Protein AF-A0A523RJD6-F1 (afdb_monomer)

Sequence (161 aa):
MEKIFQKGGYLCSNCHRVIHKDMSIIDKIYDEPDMLKKILEDNEKTIRKHKANLVYYRKSIKNPLKPQRDRHVTFMEYLIALYEISRSKKKQDGVTRKEIKNYLGLGTISRGIYVFENREVSRRYLKIVGGSPIKYYITVEGKRIVGLMYYFRDYYKNLFP

Mean predicted aligned error: 17.3 Å

Structure (mmCIF, N/CA/C/O backbone):
data_AF-A0A523RJD6-F1
#
_entry.id   AF-A0A523RJD6-F1
#
loop_
_atom_site.group_PDB
_atom_site.id
_atom_site.type_symbol
_atom_site.label_atom_id
_atom_site.label_alt_id
_atom_site.label_comp_id
_atom_site.label_asym_id
_atom_site.label_entity_id
_atom_site.label_seq_id
_atom_site.pdbx_PDB_ins_code
_atom_site.Cartn_x
_atom_site.Cartn_y
_atom_site.Cartn_z
_atom_site.occupancy
_atom_site.B_iso_or_equiv
_atom_site.auth_seq_id
_atom_site.auth_comp_id
_atom_site.auth_asym_id
_atom_site.auth_atom_id
_atom_site.pdbx_PDB_model_num
ATOM 1 N N . MET A 1 1 ? 22.225 -17.781 -19.180 1.00 37.88 1 MET A N 1
ATOM 2 C CA . MET A 1 1 ? 22.274 -17.503 -20.631 1.00 37.88 1 MET A CA 1
ATOM 3 C C . MET A 1 1 ? 21.909 -16.049 -20.860 1.00 37.88 1 MET A C 1
ATOM 5 O O . MET A 1 1 ? 20.753 -15.683 -20.675 1.00 37.88 1 MET A O 1
ATOM 9 N N . GLU A 1 2 ? 22.890 -15.212 -21.191 1.00 33.09 2 GLU A N 1
ATOM 10 C CA . GLU A 1 2 ? 22.625 -13.837 -21.618 1.00 33.09 2 GLU A CA 1
ATOM 11 C C . GLU A 1 2 ? 21.859 -13.863 -22.945 1.00 33.09 2 GLU A C 1
ATOM 13 O O . GLU A 1 2 ? 22.263 -14.529 -23.897 1.00 33.09 2 GLU A O 1
ATOM 18 N N . LYS A 1 3 ? 20.719 -13.168 -23.012 1.00 33.91 3 LYS A N 1
ATOM 19 C CA . LYS A 1 3 ? 19.997 -12.984 -24.273 1.00 33.91 3 LYS A CA 1
ATOM 20 C C . LYS A 1 3 ? 20.819 -12.045 -25.156 1.00 33.91 3 LYS A C 1
ATOM 22 O O . LYS A 1 3 ? 20.830 -10.836 -24.934 1.00 33.91 3 LYS A O 1
ATOM 27 N N . ILE A 1 4 ? 21.494 -12.602 -26.158 1.00 37.25 4 ILE A N 1
ATOM 28 C CA . ILE A 1 4 ? 22.155 -11.830 -27.211 1.00 37.25 4 ILE A CA 1
ATOM 29 C C . ILE A 1 4 ? 21.053 -11.286 -28.122 1.00 37.25 4 ILE A C 1
ATOM 31 O O . ILE A 1 4 ? 20.541 -11.982 -28.996 1.00 37.25 4 ILE A O 1
ATOM 35 N N . PHE A 1 5 ?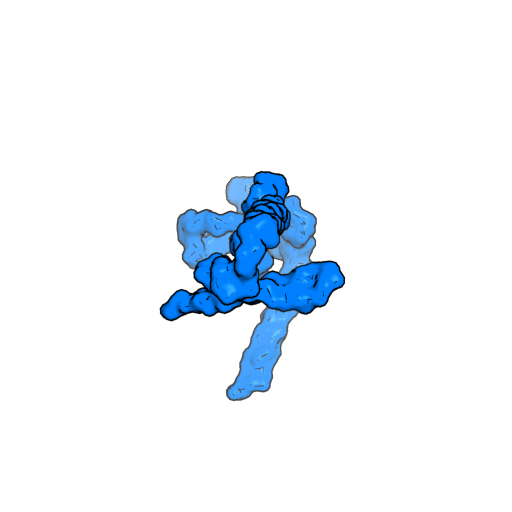 20.637 -10.043 -27.894 1.00 38.84 5 PHE A N 1
ATOM 36 C CA . PHE A 1 5 ? 19.741 -9.359 -28.819 1.00 38.84 5 PHE A CA 1
ATOM 37 C C . PHE A 1 5 ? 20.484 -9.133 -30.140 1.00 38.84 5 PHE A C 1
ATOM 39 O O . PHE A 1 5 ? 21.483 -8.407 -30.174 1.00 38.84 5 PHE A O 1
ATOM 46 N N . GLN A 1 6 ? 20.005 -9.743 -31.229 1.00 38.81 6 GLN A N 1
ATOM 47 C CA . GLN A 1 6 ? 20.499 -9.424 -32.564 1.00 38.81 6 GLN A CA 1
ATOM 48 C C . GLN A 1 6 ? 20.238 -7.941 -32.831 1.00 38.81 6 GLN A C 1
ATOM 50 O O . GLN A 1 6 ? 19.109 -7.452 -32.819 1.00 38.81 6 GLN A O 1
ATOM 55 N N . LYS A 1 7 ? 21.324 -7.198 -33.012 1.00 45.38 7 LYS A N 1
ATOM 56 C CA . LYS A 1 7 ? 21.297 -5.776 -33.323 1.00 45.38 7 LYS A CA 1
ATOM 57 C C . LYS A 1 7 ? 20.769 -5.609 -34.754 1.00 45.38 7 LYS A C 1
ATOM 59 O O . LYS A 1 7 ? 21.528 -5.835 -35.689 1.00 45.38 7 LYS A O 1
ATOM 64 N N . GLY A 1 8 ? 19.505 -5.212 -34.907 1.00 40.69 8 GLY A N 1
ATOM 65 C CA . GLY A 1 8 ? 18.875 -4.978 -36.213 1.00 40.69 8 GLY A CA 1
ATOM 66 C C . GLY A 1 8 ? 19.685 -4.047 -37.129 1.00 40.69 8 GLY A C 1
ATOM 67 O O . GLY A 1 8 ? 20.391 -3.152 -36.647 1.00 40.69 8 GLY A O 1
ATOM 68 N N . GLY A 1 9 ? 19.607 -4.307 -38.439 1.00 49.28 9 GLY A N 1
ATOM 69 C CA . GLY A 1 9 ? 20.195 -3.480 -39.498 1.00 49.28 9 GLY A CA 1
ATOM 70 C C . GLY A 1 9 ? 19.490 -2.129 -39.635 1.00 49.28 9 GLY A C 1
ATOM 71 O O . GLY A 1 9 ? 18.355 -1.964 -39.186 1.00 49.28 9 GLY A O 1
ATOM 72 N N . TYR A 1 10 ? 20.174 -1.152 -40.230 1.00 53.25 10 TYR A N 1
ATOM 73 C CA . TYR A 1 10 ? 19.617 0.185 -40.442 1.00 53.25 10 TYR A CA 1
ATOM 74 C C . TYR A 1 10 ? 18.942 0.259 -41.811 1.00 53.25 10 TYR A C 1
ATOM 76 O O . TYR A 1 10 ? 19.534 -0.119 -42.818 1.00 53.25 10 TYR A O 1
ATOM 84 N N . LEU A 1 11 ? 17.712 0.766 -41.849 1.00 46.22 11 LEU A N 1
ATOM 85 C CA . LEU A 1 11 ? 17.000 1.071 -43.087 1.00 46.22 11 LEU A CA 1
ATOM 86 C C . LEU A 1 11 ? 17.224 2.552 -43.413 1.00 46.22 11 LEU A C 1
ATOM 88 O O . LEU A 1 11 ? 16.872 3.413 -42.604 1.00 46.22 11 LEU A O 1
ATOM 92 N N . CYS A 1 12 ? 17.815 2.867 -44.566 1.00 47.91 12 CYS A N 1
ATOM 93 C CA . CYS A 1 12 ? 17.904 4.259 -45.008 1.00 47.91 12 CYS A CA 1
ATOM 94 C C . CYS A 1 12 ? 16.491 4.813 -45.239 1.00 47.91 12 CYS A C 1
ATOM 96 O O . CYS A 1 12 ? 15.728 4.238 -46.008 1.00 47.91 12 CYS A O 1
ATOM 98 N N . SER A 1 13 ? 16.138 5.939 -44.619 1.00 40.16 13 SER A N 1
ATOM 99 C CA . SER A 1 13 ? 14.792 6.521 -44.731 1.00 40.16 13 SER A CA 1
ATOM 100 C C . SER A 1 13 ? 14.476 7.119 -46.106 1.00 40.16 13 SER A C 1
ATOM 102 O O . SER A 1 13 ? 13.315 7.382 -46.389 1.00 40.16 13 SER A O 1
ATOM 104 N N . ASN A 1 14 ? 15.488 7.349 -46.950 1.00 42.62 14 ASN A N 1
ATOM 105 C CA . ASN A 1 14 ? 15.296 7.951 -48.272 1.00 42.62 14 ASN A CA 1
ATOM 106 C C . ASN A 1 14 ? 15.171 6.900 -49.381 1.00 42.62 14 ASN A C 1
ATOM 108 O O . ASN A 1 14 ? 14.304 7.017 -50.237 1.00 42.62 14 ASN A O 1
ATOM 112 N N . CYS A 1 15 ? 16.023 5.872 -49.375 1.00 54.47 15 CYS A N 1
ATOM 113 C CA . CYS A 1 15 ? 16.030 4.841 -50.420 1.00 54.47 15 CYS A CA 1
ATOM 114 C C . CYS A 1 15 ? 15.567 3.461 -49.936 1.00 54.47 15 CYS A C 1
ATOM 116 O O . CYS A 1 15 ? 15.561 2.519 -50.720 1.00 54.47 15 CYS A O 1
ATOM 118 N N . HIS A 1 16 ? 15.207 3.321 -48.655 1.00 51.69 16 HIS A N 1
ATOM 119 C CA . HIS A 1 16 ? 14.757 2.070 -48.030 1.00 51.69 16 HIS A CA 1
ATOM 120 C C . HIS A 1 16 ? 15.739 0.895 -48.176 1.00 51.69 16 HIS A C 1
ATOM 122 O O . HIS A 1 16 ? 15.373 -0.264 -47.994 1.00 51.69 16 HIS A O 1
ATOM 128 N N . ARG A 1 17 ? 17.013 1.177 -48.473 1.00 44.91 17 ARG A N 1
ATOM 129 C CA . ARG A 1 17 ? 18.059 0.158 -48.572 1.00 44.91 17 ARG A CA 1
ATOM 130 C C . ARG A 1 17 ? 18.497 -0.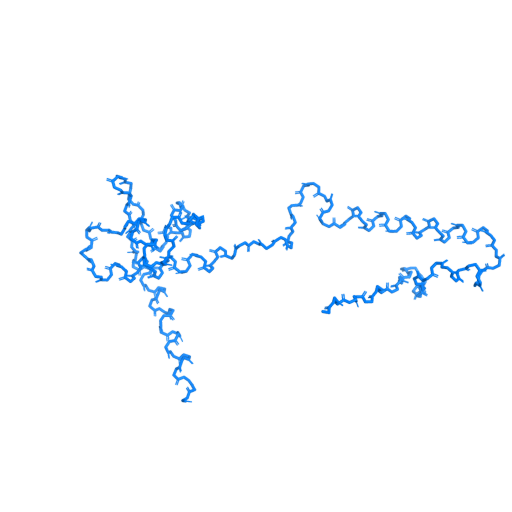265 -47.171 1.00 44.91 17 ARG A C 1
ATOM 132 O O . ARG A 1 17 ? 18.746 0.585 -46.312 1.00 44.91 17 ARG A O 1
ATOM 139 N N . VAL A 1 18 ? 18.581 -1.576 -46.948 1.00 48.28 18 VAL A N 1
ATOM 140 C CA . VAL A 1 18 ? 19.085 -2.160 -45.699 1.00 48.28 18 VAL A CA 1
ATOM 141 C C . VAL A 1 18 ? 20.609 -2.078 -45.712 1.00 48.28 18 VAL A C 1
ATOM 143 O O . VAL A 1 18 ? 21.266 -2.697 -46.544 1.00 48.28 18 VAL A O 1
ATOM 146 N N . ILE A 1 19 ? 21.172 -1.300 -44.794 1.00 54.91 19 ILE A N 1
ATOM 147 C CA . ILE A 1 19 ? 22.613 -1.208 -44.576 1.00 54.91 19 ILE A CA 1
ATOM 148 C C . ILE A 1 19 ? 22.972 -2.247 -43.510 1.00 54.91 19 ILE A C 1
ATOM 150 O O . ILE A 1 19 ? 22.515 -2.175 -42.360 1.00 54.91 19 ILE A O 1
ATOM 154 N N . HIS A 1 20 ? 23.757 -3.248 -43.911 1.00 52.03 20 HIS A N 1
ATOM 155 C CA . HIS A 1 20 ? 24.267 -4.278 -43.009 1.00 52.03 20 HIS A CA 1
ATOM 156 C C . HIS A 1 20 ? 25.177 -3.658 -41.942 1.00 52.03 20 HIS A C 1
ATOM 158 O O . HIS A 1 20 ? 25.935 -2.730 -42.205 1.00 52.03 20 HIS A O 1
ATOM 164 N N . LYS A 1 21 ? 25.078 -4.167 -40.708 1.00 54.62 21 LYS A N 1
ATOM 165 C CA . LYS A 1 21 ? 25.729 -3.576 -39.530 1.00 54.62 21 LYS A CA 1
ATOM 166 C C . LYS A 1 21 ? 27.236 -3.836 -39.447 1.00 54.62 21 LYS A C 1
ATOM 168 O O . LYS A 1 21 ? 27.909 -3.213 -38.626 1.00 54.62 21 LYS A O 1
ATOM 173 N N . ASP A 1 22 ? 27.756 -4.770 -40.232 1.00 61.19 22 ASP A N 1
ATOM 174 C CA . ASP A 1 22 ? 29.171 -5.088 -40.169 1.00 61.19 22 ASP A CA 1
ATOM 175 C C . ASP A 1 22 ? 29.980 -4.064 -40.972 1.00 61.19 22 ASP A C 1
ATOM 177 O O . ASP A 1 22 ? 30.133 -4.157 -42.185 1.00 61.19 22 ASP A O 1
ATOM 181 N N . MET A 1 23 ? 30.483 -3.046 -40.275 1.00 62.59 23 MET A N 1
ATOM 182 C CA . MET A 1 23 ? 31.357 -2.041 -40.878 1.00 62.59 23 MET A CA 1
ATOM 183 C C . MET A 1 23 ? 32.710 -2.636 -41.295 1.00 62.59 23 MET A C 1
ATOM 185 O O . MET A 1 23 ? 33.451 -1.962 -41.989 1.00 62.59 23 MET A O 1
ATOM 189 N N . SER A 1 24 ? 33.048 -3.875 -40.911 1.00 65.31 24 SER A N 1
ATOM 190 C CA . SER A 1 24 ? 34.300 -4.523 -41.328 1.00 65.31 24 SER A CA 1
ATOM 191 C C . SER A 1 24 ? 34.268 -5.072 -42.759 1.00 65.31 24 SER A C 1
ATOM 193 O O . SER A 1 24 ? 35.315 -5.398 -43.316 1.00 65.31 24 SER A O 1
ATOM 195 N N . ILE A 1 25 ? 33.083 -5.173 -43.373 1.00 63.69 25 ILE A N 1
ATOM 196 C CA . ILE A 1 25 ? 32.927 -5.641 -44.760 1.00 63.69 25 ILE A CA 1
ATOM 197 C C . ILE A 1 25 ? 32.677 -4.500 -45.748 1.00 63.69 25 ILE A C 1
ATOM 199 O O . ILE A 1 25 ? 32.566 -4.754 -46.941 1.00 63.69 25 ILE A O 1
ATOM 203 N N . ILE A 1 26 ? 32.576 -3.255 -45.280 1.00 63.78 26 ILE A N 1
ATOM 204 C CA . ILE A 1 26 ? 32.193 -2.123 -46.129 1.00 63.78 26 ILE A CA 1
ATOM 205 C C . ILE A 1 26 ? 33.265 -1.794 -47.182 1.00 63.78 26 ILE A C 1
ATOM 207 O O . ILE A 1 26 ? 32.920 -1.540 -48.334 1.00 63.78 26 ILE A O 1
ATOM 211 N N . ASP A 1 27 ? 34.540 -1.953 -46.816 1.00 62.91 27 ASP A N 1
ATOM 212 C CA . ASP A 1 27 ? 35.711 -1.804 -47.694 1.00 62.91 27 ASP A CA 1
ATOM 213 C C . ASP A 1 27 ? 35.788 -2.908 -48.763 1.00 62.91 27 ASP A C 1
ATOM 215 O O . ASP A 1 27 ? 36.590 -2.832 -49.685 1.00 62.91 27 ASP A O 1
ATOM 219 N N . LYS A 1 28 ? 34.966 -3.961 -48.636 1.00 65.06 28 LYS A N 1
ATOM 220 C CA . LYS A 1 28 ? 34.832 -5.046 -49.623 1.00 65.06 28 LYS A CA 1
ATOM 221 C C . LYS A 1 28 ? 33.639 -4.853 -50.563 1.00 65.06 28 LYS A C 1
ATOM 223 O O . LYS A 1 28 ? 33.433 -5.677 -51.447 1.00 65.06 28 LYS A O 1
ATOM 228 N N . ILE A 1 29 ? 32.800 -3.844 -50.312 1.00 59.47 29 ILE A N 1
ATOM 229 C CA . ILE A 1 29 ? 31.546 -3.594 -51.043 1.00 59.47 29 ILE A CA 1
ATOM 230 C C . ILE A 1 29 ? 31.654 -2.331 -51.903 1.00 59.47 29 ILE A C 1
ATOM 232 O O . ILE A 1 29 ? 31.003 -2.253 -52.943 1.00 59.47 29 ILE A O 1
ATOM 236 N N . TYR A 1 30 ? 32.441 -1.344 -51.472 1.00 60.78 30 TYR A N 1
ATOM 237 C CA . TYR A 1 30 ? 32.598 -0.073 -52.169 1.00 60.78 30 TYR A CA 1
ATOM 238 C C . TYR A 1 30 ? 34.075 0.202 -52.447 1.00 60.78 30 TYR A C 1
ATOM 240 O O . TYR A 1 30 ? 34.862 0.323 -51.513 1.00 60.78 30 TYR A O 1
ATOM 248 N N . ASP A 1 31 ? 34.414 0.357 -53.726 1.00 64.31 31 ASP A N 1
ATOM 249 C CA . ASP A 1 31 ? 35.792 0.599 -54.176 1.00 64.31 31 ASP A CA 1
ATOM 250 C C . ASP A 1 31 ? 36.195 2.085 -54.103 1.00 64.31 31 ASP A C 1
ATOM 252 O O . ASP A 1 31 ? 37.370 2.426 -54.211 1.00 64.31 31 ASP A O 1
ATOM 256 N N . GLU A 1 32 ? 35.225 2.987 -53.911 1.00 74.12 32 GLU A N 1
ATOM 257 C CA . GLU A 1 32 ? 35.441 4.436 -53.875 1.00 74.12 32 GLU A CA 1
ATOM 258 C C . GLU A 1 32 ? 35.697 4.953 -52.439 1.00 74.12 32 GLU A C 1
ATOM 260 O O . GLU A 1 32 ? 34.776 4.958 -51.609 1.00 74.12 32 GLU A O 1
ATOM 265 N N . PRO A 1 33 ? 36.902 5.480 -52.132 1.00 69.62 33 PRO A N 1
ATOM 266 C CA . PRO A 1 33 ? 37.265 5.927 -50.781 1.00 69.62 33 PRO A CA 1
ATOM 267 C C . PRO A 1 33 ? 36.391 7.069 -50.238 1.00 69.62 33 PRO A C 1
ATOM 269 O O . PRO A 1 33 ? 36.098 7.132 -49.041 1.00 69.62 33 PRO A O 1
ATOM 272 N N . ASP A 1 34 ? 35.931 7.965 -51.113 1.00 74.56 34 ASP A N 1
ATOM 273 C CA . ASP A 1 34 ? 35.086 9.101 -50.727 1.00 74.56 34 ASP A CA 1
ATOM 274 C C . ASP A 1 34 ? 33.669 8.667 -50.333 1.00 74.56 34 ASP A C 1
ATOM 276 O O . ASP A 1 34 ? 33.056 9.248 -49.431 1.00 74.56 34 ASP A O 1
ATOM 280 N N . MET A 1 35 ? 33.146 7.623 -50.980 1.00 66.56 35 MET A N 1
ATOM 281 C CA . MET A 1 35 ? 31.862 7.016 -50.626 1.00 66.56 35 MET A CA 1
ATOM 282 C C . MET A 1 35 ? 31.949 6.308 -49.279 1.00 66.56 35 MET A C 1
ATOM 284 O O . MET A 1 35 ? 31.088 6.511 -48.422 1.00 66.56 35 MET A O 1
ATOM 288 N N . LEU A 1 36 ? 33.022 5.549 -49.055 1.00 68.44 36 LEU A N 1
ATOM 289 C CA . LEU A 1 36 ? 33.294 4.897 -47.780 1.00 68.44 36 LEU A CA 1
ATOM 290 C C . LEU A 1 36 ? 33.309 5.901 -46.619 1.00 68.44 36 LEU A C 1
ATOM 292 O O . LEU A 1 36 ? 32.614 5.719 -45.615 1.00 68.44 36 LEU A O 1
ATOM 296 N N . LYS A 1 37 ? 34.058 6.997 -46.781 1.00 74.44 37 LYS A N 1
ATOM 297 C CA . LYS A 1 37 ? 34.164 8.058 -45.776 1.00 74.44 37 LYS A CA 1
ATOM 298 C C . LYS A 1 37 ? 32.802 8.669 -45.445 1.00 74.44 37 LYS A C 1
ATOM 300 O O . LYS A 1 37 ? 32.460 8.788 -44.270 1.00 74.44 37 LYS A O 1
ATOM 305 N N . LYS A 1 38 ? 31.991 8.985 -46.460 1.00 74.06 38 LYS A N 1
ATOM 306 C CA . LYS A 1 38 ? 30.629 9.513 -4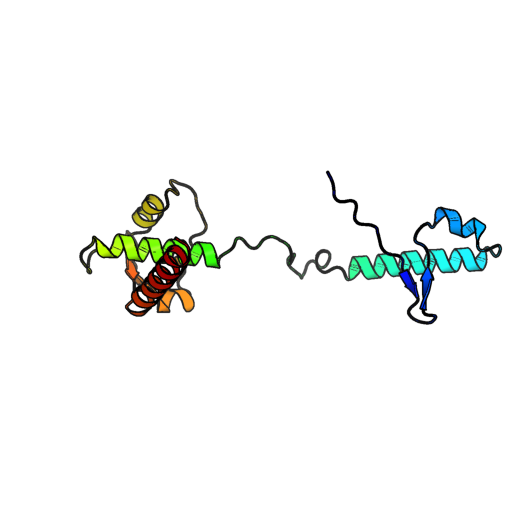6.264 1.00 74.06 38 LYS A CA 1
ATOM 307 C C . LYS A 1 38 ? 29.740 8.543 -45.490 1.00 74.06 38 LYS A C 1
ATOM 309 O O . LYS A 1 38 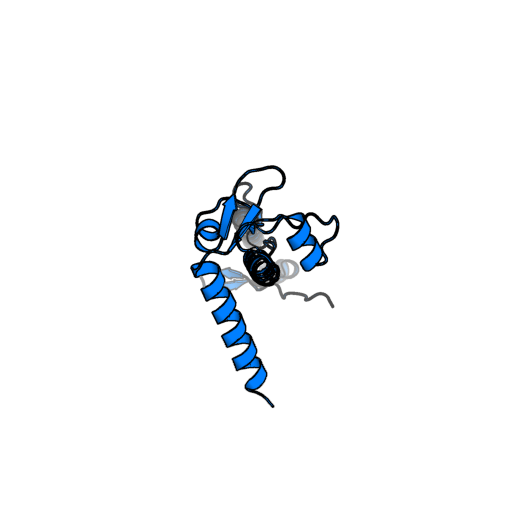? 29.012 8.967 -44.596 1.00 74.06 38 LYS A O 1
ATOM 314 N N . ILE A 1 39 ? 29.812 7.246 -45.792 1.00 67.38 39 ILE A N 1
ATOM 315 C CA . ILE A 1 39 ? 28.997 6.237 -45.101 1.00 67.38 39 ILE A CA 1
ATOM 316 C C . ILE A 1 39 ? 29.423 6.094 -43.632 1.00 67.38 39 ILE A C 1
ATOM 318 O O . ILE A 1 39 ? 28.566 5.981 -42.751 1.00 67.38 39 ILE A O 1
ATOM 322 N N . LEU A 1 40 ? 30.727 6.133 -43.347 1.00 74.31 40 LEU A N 1
ATOM 323 C CA . LEU A 1 40 ? 31.251 6.112 -41.978 1.00 74.31 40 LEU A CA 1
ATOM 324 C C . LEU A 1 40 ? 30.773 7.331 -41.178 1.00 74.31 40 LEU A C 1
ATOM 326 O O . LEU A 1 40 ? 30.236 7.171 -40.079 1.00 74.31 40 LEU A O 1
ATOM 330 N N . GLU A 1 41 ? 30.897 8.530 -41.748 1.00 79.44 41 GLU A N 1
ATOM 331 C CA . GLU A 1 41 ? 30.459 9.782 -41.121 1.00 79.44 41 GLU A CA 1
ATOM 332 C C . GLU A 1 41 ? 28.948 9.789 -40.837 1.00 79.44 41 GLU A C 1
ATOM 334 O O . GLU A 1 41 ? 28.518 10.142 -39.731 1.00 79.44 41 GLU A O 1
ATOM 339 N N . ASP A 1 42 ? 28.127 9.343 -41.790 1.00 69.19 42 ASP A N 1
ATOM 340 C CA . ASP A 1 42 ? 26.674 9.263 -41.617 1.00 69.19 42 ASP A CA 1
ATOM 341 C C . ASP A 1 42 ? 26.270 8.227 -40.563 1.00 69.19 42 ASP A C 1
ATOM 343 O O . ASP A 1 42 ? 25.364 8.477 -39.753 1.00 69.19 42 ASP A O 1
ATOM 347 N N . ASN A 1 43 ? 26.961 7.086 -40.508 1.00 68.94 43 ASN A N 1
ATOM 348 C CA . ASN A 1 43 ? 26.744 6.078 -39.475 1.00 68.94 43 ASN A CA 1
ATOM 349 C C . ASN A 1 43 ? 27.076 6.634 -38.080 1.00 68.94 43 ASN A C 1
ATOM 351 O O . ASN A 1 43 ? 26.258 6.544 -37.158 1.00 68.94 43 ASN A O 1
ATOM 355 N N . GLU A 1 44 ? 28.231 7.282 -37.915 1.00 75.81 44 GLU A N 1
ATOM 356 C CA . GLU A 1 44 ? 28.619 7.900 -36.644 1.00 75.81 44 GLU A CA 1
ATOM 357 C C . GLU A 1 44 ? 27.640 8.989 -36.205 1.00 75.81 44 GLU A C 1
ATOM 359 O O . GLU A 1 44 ? 27.211 9.021 -35.044 1.00 75.81 44 GLU A O 1
ATOM 364 N N . LYS A 1 45 ? 27.238 9.864 -37.132 1.00 75.50 45 LYS A N 1
ATOM 365 C CA . LYS A 1 45 ? 26.272 10.938 -36.883 1.00 75.50 45 LYS A CA 1
ATOM 366 C C . LYS A 1 45 ? 24.919 10.377 -36.460 1.00 75.50 45 LYS A C 1
ATOM 368 O O . LYS A 1 45 ? 24.315 10.879 -35.506 1.00 75.50 45 LYS A O 1
ATOM 373 N N . THR A 1 46 ? 24.470 9.304 -37.105 1.00 63.00 46 THR A N 1
ATOM 374 C CA . THR A 1 46 ? 23.218 8.611 -36.783 1.00 63.00 46 THR A CA 1
ATOM 375 C C . THR A 1 46 ? 23.283 7.957 -35.409 1.00 63.00 46 THR A C 1
ATOM 377 O O . THR A 1 46 ? 22.394 8.179 -34.585 1.00 63.00 46 THR A O 1
ATOM 380 N N . ILE A 1 47 ? 24.362 7.232 -35.096 1.00 67.00 47 ILE A N 1
ATOM 381 C CA . ILE A 1 47 ? 24.575 6.625 -33.774 1.00 67.00 47 ILE A CA 1
ATOM 382 C C . ILE A 1 47 ? 24.623 7.703 -32.688 1.00 67.00 47 ILE A C 1
ATOM 384 O O . ILE A 1 47 ? 23.993 7.545 -31.640 1.00 67.00 47 ILE A O 1
ATOM 388 N N . ARG A 1 48 ? 25.333 8.813 -32.920 1.00 70.06 48 ARG A N 1
ATOM 389 C CA . ARG A 1 48 ? 25.441 9.931 -31.973 1.00 70.06 48 ARG A CA 1
ATOM 390 C C . ARG A 1 48 ? 24.080 10.584 -31.726 1.00 70.06 48 ARG A C 1
ATOM 392 O O . ARG A 1 48 ? 23.699 10.763 -30.570 1.00 70.06 48 ARG A O 1
ATOM 399 N N . LYS A 1 49 ? 23.316 10.873 -32.786 1.00 66.75 49 LYS A N 1
ATOM 400 C CA . LYS A 1 49 ? 21.954 11.428 -32.698 1.00 66.75 49 LYS A CA 1
ATOM 401 C C . LYS A 1 49 ? 21.006 10.466 -31.987 1.00 66.75 49 LYS A C 1
ATOM 403 O O . LYS A 1 49 ? 20.211 10.898 -31.156 1.00 66.75 49 LYS A O 1
ATOM 408 N N . HIS A 1 50 ? 21.103 9.170 -32.273 1.00 60.03 50 HIS A N 1
ATOM 409 C CA . HIS A 1 50 ? 20.288 8.163 -31.610 1.00 60.03 50 HIS A CA 1
ATOM 410 C C . HIS A 1 50 ? 20.618 8.092 -30.116 1.00 60.03 50 HIS A C 1
ATOM 412 O O . HIS A 1 50 ? 19.714 8.262 -29.306 1.00 60.03 50 HIS A O 1
ATOM 418 N N . LYS A 1 51 ? 21.901 7.980 -29.738 1.00 61.47 51 LYS A N 1
ATOM 419 C CA . LYS A 1 51 ? 22.360 7.998 -28.335 1.00 61.47 51 LYS A CA 1
ATOM 420 C C . LYS A 1 51 ? 21.907 9.246 -27.574 1.00 61.47 51 LYS A C 1
ATOM 422 O O . LYS A 1 51 ? 21.422 9.121 -26.456 1.00 61.47 51 LYS A O 1
ATOM 427 N N . ALA A 1 52 ? 22.000 10.429 -28.181 1.00 61.91 52 ALA A N 1
ATOM 428 C CA . ALA A 1 52 ? 21.554 11.684 -27.569 1.00 61.91 52 ALA A CA 1
ATOM 429 C C . ALA A 1 52 ? 20.025 11.770 -27.379 1.00 61.91 52 ALA A C 1
ATOM 431 O O . ALA A 1 52 ? 19.538 12.454 -26.477 1.00 61.91 52 ALA A O 1
ATOM 432 N N . ASN A 1 53 ? 19.257 11.072 -28.219 1.00 56.53 53 ASN A N 1
ATOM 433 C CA . ASN A 1 53 ? 17.797 11.017 -28.141 1.00 56.53 53 ASN A CA 1
ATOM 434 C C . ASN A 1 53 ? 17.269 9.853 -27.300 1.00 56.53 53 ASN A C 1
ATOM 436 O O . ASN A 1 53 ? 16.065 9.782 -27.053 1.00 56.53 53 ASN A O 1
ATOM 440 N N . LEU A 1 54 ? 18.138 8.959 -26.828 1.00 55.97 54 LEU A N 1
ATOM 441 C CA . LEU A 1 54 ? 17.736 7.916 -25.901 1.00 55.97 54 LEU A CA 1
ATOM 442 C C . LEU A 1 54 ? 17.342 8.555 -24.567 1.00 55.97 54 LEU A C 1
ATOM 444 O O . LEU A 1 54 ? 18.097 9.305 -23.949 1.00 55.97 54 LEU A O 1
ATOM 448 N N . VAL A 1 55 ? 16.123 8.239 -24.134 1.00 50.56 55 VAL A N 1
ATOM 449 C CA . VAL A 1 55 ? 15.426 8.870 -23.003 1.00 50.56 55 VAL A CA 1
ATOM 450 C C . VAL A 1 55 ? 16.250 8.849 -21.708 1.00 50.56 55 VAL A C 1
ATOM 452 O O . VAL A 1 55 ? 16.150 9.764 -20.899 1.00 50.56 55 VAL A O 1
ATOM 455 N N . TYR A 1 56 ? 17.119 7.852 -21.531 1.00 50.06 56 TYR A N 1
ATOM 456 C CA . TYR A 1 56 ? 17.968 7.690 -20.349 1.00 50.06 56 TYR A CA 1
ATOM 457 C C . TYR A 1 56 ? 19.242 8.560 -20.325 1.00 50.06 56 TYR A C 1
ATOM 459 O O . TYR A 1 56 ? 19.858 8.664 -19.267 1.00 50.06 56 TYR A O 1
ATOM 467 N N . TYR A 1 57 ? 19.641 9.195 -21.436 1.00 51.38 57 TYR A N 1
ATOM 468 C CA . TYR A 1 57 ? 20.801 10.106 -21.488 1.00 51.38 57 T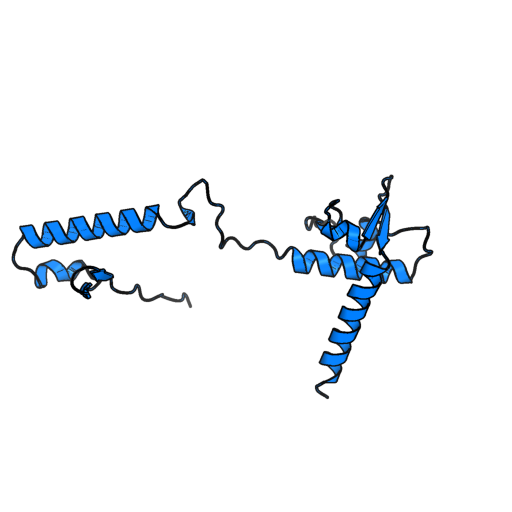YR A CA 1
ATOM 469 C C . TYR A 1 57 ? 20.444 11.578 -21.240 1.00 51.38 57 TYR A C 1
ATOM 471 O O . TYR A 1 57 ? 21.330 12.404 -21.014 1.00 51.38 57 TYR A O 1
ATOM 479 N N . ARG A 1 58 ? 19.156 11.937 -21.242 1.00 57.31 58 ARG A N 1
ATOM 480 C CA . ARG A 1 58 ? 18.720 13.295 -20.901 1.00 57.31 58 ARG A CA 1
ATOM 481 C C . ARG A 1 58 ? 18.665 13.441 -19.381 1.00 57.31 58 ARG A C 1
ATOM 483 O O . ARG A 1 58 ? 17.801 12.847 -18.747 1.00 57.31 58 ARG A O 1
ATOM 490 N N . LYS A 1 59 ? 19.534 14.281 -18.793 1.00 57.78 59 LYS A N 1
ATOM 491 C CA . LYS A 1 59 ? 19.547 14.580 -17.337 1.00 57.78 59 LYS A CA 1
ATOM 492 C C . LYS A 1 59 ? 18.166 14.979 -16.786 1.00 57.78 59 LYS A C 1
ATOM 494 O O . LYS A 1 59 ? 17.888 14.742 -15.615 1.00 57.78 59 LYS A O 1
ATOM 499 N N . SER A 1 60 ? 17.315 15.576 -17.621 1.00 58.09 60 SER A N 1
ATOM 500 C CA . SER A 1 60 ? 15.963 16.018 -17.269 1.00 58.09 60 SER A CA 1
ATOM 501 C C . SER A 1 60 ? 14.912 14.903 -17.230 1.00 58.09 60 SER A C 1
ATOM 503 O O . SER A 1 60 ? 13.847 15.114 -16.653 1.00 58.09 60 SER A O 1
ATOM 505 N N . ILE A 1 61 ? 15.176 13.722 -17.799 1.00 53.19 61 ILE A N 1
ATOM 506 C CA . ILE A 1 61 ? 14.207 12.623 -17.841 1.00 53.19 61 ILE A CA 1
ATOM 507 C C . ILE A 1 61 ? 14.682 11.497 -16.922 1.00 53.19 61 ILE A C 1
ATOM 509 O O . ILE A 1 61 ? 15.663 10.805 -17.187 1.00 53.19 61 ILE A O 1
ATOM 513 N N . LYS A 1 62 ? 13.965 11.298 -15.808 1.00 51.66 62 LYS A N 1
ATOM 514 C CA . LYS A 1 62 ? 14.179 10.138 -14.929 1.00 51.66 62 LYS A CA 1
ATOM 515 C C . LYS A 1 62 ? 13.989 8.856 -15.742 1.00 51.66 62 LYS A C 1
ATOM 517 O O . LYS A 1 62 ? 12.985 8.737 -16.434 1.00 51.66 62 LYS A O 1
ATOM 522 N N . ASN A 1 63 ? 14.925 7.906 -15.617 1.00 53.22 63 ASN A N 1
ATOM 523 C CA . ASN A 1 63 ? 14.884 6.617 -16.315 1.00 53.22 63 ASN A CA 1
ATOM 524 C C . ASN A 1 63 ? 13.484 5.969 -16.182 1.00 53.22 63 ASN A C 1
ATOM 526 O O . ASN A 1 63 ? 13.144 5.520 -15.082 1.00 53.22 63 ASN A O 1
ATOM 530 N N . PRO A 1 64 ? 12.688 5.910 -17.266 1.00 49.16 64 PRO A N 1
ATOM 531 C CA . PRO A 1 64 ? 11.316 5.406 -17.221 1.00 49.16 64 PRO A CA 1
ATOM 532 C C . PRO A 1 64 ? 11.260 3.884 -17.041 1.00 49.16 64 PRO A C 1
ATOM 534 O O . PRO A 1 64 ? 10.238 3.357 -16.620 1.00 49.16 64 PRO A O 1
ATOM 537 N N . LEU A 1 65 ? 12.369 3.190 -17.319 1.00 46.53 65 LEU A N 1
ATOM 538 C CA . LEU A 1 65 ? 12.544 1.749 -17.133 1.00 46.53 65 LEU A CA 1
ATOM 539 C C . LEU A 1 65 ? 13.163 1.407 -15.775 1.00 46.53 65 LEU A C 1
ATOM 541 O O . LEU A 1 65 ? 13.344 0.232 -15.459 1.00 46.53 65 LEU A O 1
ATOM 545 N N . LYS A 1 66 ? 13.520 2.409 -14.957 1.00 49.94 66 LYS A N 1
ATOM 546 C CA . LYS A 1 66 ? 13.911 2.143 -13.574 1.00 49.94 66 LYS A CA 1
ATOM 547 C C . LYS A 1 66 ? 12.681 1.541 -12.899 1.00 49.94 66 LYS A C 1
ATOM 549 O O . LYS A 1 66 ? 11.648 2.209 -12.924 1.00 49.94 66 LYS A O 1
ATOM 554 N N . PRO A 1 67 ? 12.768 0.341 -12.297 1.00 44.84 67 PRO A N 1
ATOM 555 C CA . PRO A 1 67 ? 11.631 -0.260 -11.624 1.00 44.84 67 PRO A CA 1
ATOM 556 C C . PRO A 1 67 ? 11.112 0.738 -10.593 1.00 44.84 67 PRO A C 1
ATOM 558 O O . PRO A 1 67 ? 11.745 1.001 -9.564 1.00 44.84 67 PRO A O 1
ATOM 561 N N . GLN A 1 68 ? 9.976 1.363 -10.899 1.00 49.66 68 GLN A N 1
ATOM 562 C CA . GLN A 1 68 ? 9.200 2.027 -9.878 1.00 49.66 68 GLN A CA 1
ATOM 563 C C . GLN A 1 68 ? 8.758 0.883 -8.980 1.00 49.66 68 GLN A C 1
ATOM 565 O O . GLN A 1 68 ? 8.018 0.015 -9.429 1.00 49.66 68 GLN A O 1
ATOM 570 N N . ARG A 1 69 ? 9.281 0.824 -7.745 1.00 52.31 69 ARG A N 1
ATOM 571 C CA . ARG A 1 69 ? 8.741 -0.089 -6.728 1.00 52.31 69 ARG A CA 1
ATOM 572 C C . ARG A 1 69 ? 7.228 0.016 -6.810 1.00 52.31 69 ARG A C 1
ATOM 574 O O . ARG A 1 69 ? 6.740 1.142 -6.732 1.00 52.31 69 ARG A O 1
ATOM 581 N N . ASP A 1 70 ? 6.549 -1.105 -7.020 1.00 54.41 70 ASP A N 1
ATOM 582 C CA . ASP A 1 70 ? 5.121 -1.122 -7.297 1.00 54.41 70 ASP A CA 1
ATOM 583 C C . ASP A 1 70 ? 4.357 -0.524 -6.106 1.00 54.41 70 ASP A C 1
ATOM 585 O O . ASP A 1 70 ? 4.125 -1.149 -5.062 1.00 54.41 70 ASP A O 1
ATOM 589 N N . ARG A 1 71 ? 4.073 0.776 -6.224 1.00 58.91 71 ARG A N 1
ATOM 590 C CA . ARG A 1 71 ? 3.471 1.578 -5.157 1.00 58.91 71 ARG A CA 1
ATOM 591 C C . ARG A 1 71 ? 2.022 1.162 -4.943 1.00 58.91 71 ARG A C 1
ATOM 593 O O . ARG A 1 71 ? 1.510 1.352 -3.845 1.00 58.91 71 ARG A O 1
ATOM 600 N N . HIS A 1 72 ? 1.395 0.582 -5.967 1.00 61.38 72 HIS A N 1
ATOM 601 C CA . HIS A 1 72 ? 0.023 0.105 -5.923 1.00 61.38 72 HIS A CA 1
ATOM 602 C C . HIS A 1 72 ? -0.076 -1.173 -5.100 1.00 61.38 72 HIS A C 1
ATOM 604 O O . HIS A 1 72 ? -0.866 -1.208 -4.161 1.00 61.38 72 HIS A O 1
ATOM 610 N N . VAL A 1 73 ? 0.788 -2.163 -5.353 1.00 61.84 73 VAL A N 1
ATOM 611 C CA . VAL A 1 73 ? 0.835 -3.402 -4.550 1.00 61.84 73 VAL A CA 1
ATOM 612 C C . VAL A 1 73 ? 1.066 -3.075 -3.076 1.00 61.84 73 VAL A C 1
ATOM 614 O O . VAL A 1 73 ? 0.311 -3.513 -2.211 1.00 61.84 73 VAL A O 1
ATOM 617 N N . THR 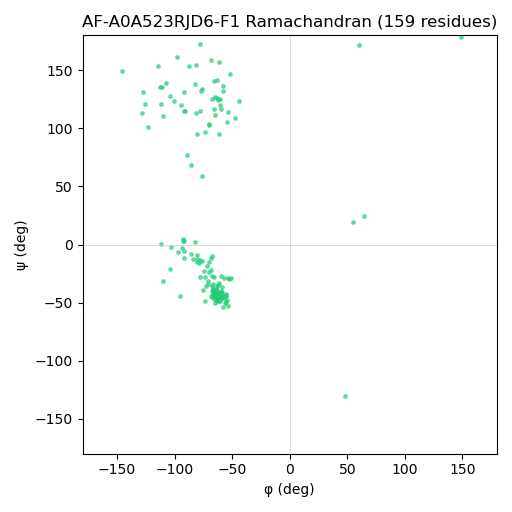A 1 74 ? 2.025 -2.185 -2.798 1.00 74.88 74 THR A N 1
ATOM 618 C CA . THR A 1 74 ? 2.305 -1.737 -1.426 1.00 74.88 74 THR A CA 1
ATOM 619 C C . THR A 1 74 ? 1.101 -1.015 -0.805 1.00 74.88 74 THR A C 1
ATOM 621 O O . THR A 1 74 ? 0.861 -1.138 0.389 1.00 74.88 74 THR A O 1
ATOM 624 N N . PHE A 1 75 ? 0.320 -0.254 -1.576 1.00 80.44 75 PHE A N 1
ATOM 625 C CA . PHE A 1 75 ? -0.865 0.415 -1.038 1.00 80.44 75 PHE A CA 1
ATOM 626 C C . PHE A 1 75 ? -1.958 -0.581 -0.637 1.00 80.44 75 PHE A C 1
ATOM 628 O O . PHE A 1 75 ? -2.508 -0.489 0.463 1.00 80.44 75 PHE A O 1
ATOM 635 N N . MET A 1 76 ? -2.229 -1.559 -1.501 1.00 81.56 76 MET A N 1
ATOM 636 C CA . MET A 1 76 ? -3.269 -2.560 -1.277 1.00 81.56 76 MET A CA 1
ATOM 637 C C . MET A 1 76 ? -2.957 -3.454 -0.073 1.00 81.56 76 MET A C 1
ATOM 639 O O . MET A 1 76 ? -3.825 -3.643 0.773 1.00 81.56 76 MET A O 1
ATOM 643 N N . GLU A 1 77 ? -1.718 -3.937 0.062 1.00 86.38 77 GLU A N 1
ATOM 644 C CA . GLU A 1 77 ? -1.288 -4.754 1.211 1.00 86.38 77 GLU A CA 1
ATOM 645 C C . GLU A 1 77 ? -1.548 -4.048 2.547 1.00 86.38 77 GLU A C 1
ATOM 647 O O . GLU A 1 77 ? -2.067 -4.635 3.496 1.00 86.38 77 GLU A O 1
ATOM 652 N N . TYR A 1 78 ? -1.227 -2.758 2.613 1.00 87.62 78 TYR A N 1
ATOM 653 C CA . TYR A 1 78 ? -1.418 -1.956 3.816 1.00 87.62 78 TYR A CA 1
ATOM 654 C C . TYR A 1 78 ? -2.888 -1.646 4.088 1.00 87.62 78 TYR A C 1
ATOM 656 O O . TYR A 1 78 ? -3.286 -1.605 5.252 1.00 87.62 78 TYR A O 1
ATOM 664 N N . LEU A 1 79 ? -3.696 -1.426 3.047 1.00 89.25 79 LEU A N 1
ATOM 665 C CA . LEU A 1 79 ? -5.133 -1.212 3.201 1.00 89.25 79 LEU A CA 1
ATOM 666 C C . LEU A 1 79 ? -5.829 -2.481 3.716 1.00 89.25 79 LEU A C 1
ATOM 668 O O . LEU A 1 79 ? -6.658 -2.391 4.620 1.00 89.25 79 LEU A O 1
ATOM 672 N N . ILE A 1 80 ? -5.442 -3.654 3.204 1.00 91.06 80 ILE A N 1
ATOM 673 C CA . ILE A 1 80 ? -5.918 -4.955 3.692 1.00 91.06 80 ILE A CA 1
ATOM 674 C C . ILE A 1 80 ? -5.485 -5.172 5.144 1.00 91.06 80 ILE A C 1
ATOM 676 O O . ILE A 1 80 ? -6.317 -5.501 5.983 1.00 91.06 80 ILE A O 1
ATOM 680 N N . ALA A 1 81 ? -4.214 -4.929 5.475 1.00 91.44 81 ALA A N 1
ATOM 681 C CA . ALA A 1 81 ? -3.731 -5.054 6.850 1.00 91.44 81 ALA A CA 1
ATOM 682 C C . ALA A 1 81 ? -4.495 -4.128 7.809 1.00 91.44 81 ALA A C 1
ATOM 684 O O . ALA A 1 81 ? -4.911 -4.545 8.888 1.00 91.44 81 ALA A O 1
ATOM 685 N N . LEU A 1 82 ? -4.729 -2.875 7.407 1.00 91.81 82 LEU A N 1
ATOM 686 C CA . LEU A 1 82 ? -5.537 -1.933 8.177 1.00 91.81 82 LEU A CA 1
ATOM 687 C C . LEU A 1 82 ? -6.967 -2.454 8.378 1.00 91.81 82 LEU A C 1
ATOM 689 O O . LEU A 1 82 ? -7.478 -2.379 9.495 1.00 91.81 82 LEU A O 1
ATOM 693 N N . TYR A 1 83 ? -7.602 -2.979 7.325 1.00 93.38 83 TYR A N 1
ATOM 694 C CA . TYR A 1 83 ? -8.935 -3.576 7.398 1.00 93.38 83 TYR A CA 1
ATOM 695 C C . TYR A 1 83 ? -8.970 -4.729 8.404 1.00 93.38 83 TYR A C 1
ATOM 697 O O . TYR A 1 83 ? -9.759 -4.679 9.345 1.00 93.38 83 TYR A O 1
ATOM 705 N N . GLU A 1 84 ? -8.076 -5.705 8.269 1.00 93.12 84 GLU A N 1
ATOM 706 C CA . GLU A 1 84 ? -8.050 -6.908 9.103 1.00 93.12 84 GLU A CA 1
ATOM 707 C C . GLU A 1 84 ? -7.790 -6.590 10.579 1.00 93.12 84 GLU A C 1
ATOM 709 O O . GLU A 1 84 ? -8.548 -7.023 11.447 1.00 93.12 84 GLU A O 1
ATOM 714 N N . ILE A 1 85 ? -6.812 -5.731 10.882 1.00 93.12 85 ILE A N 1
ATOM 715 C CA . ILE A 1 85 ? -6.560 -5.292 12.265 1.00 93.12 85 ILE A CA 1
ATOM 716 C C . ILE A 1 85 ? -7.763 -4.512 12.815 1.00 93.12 85 ILE A C 1
ATOM 718 O O . ILE A 1 85 ? -8.093 -4.614 13.994 1.00 93.12 85 ILE A O 1
ATOM 722 N N . SER A 1 86 ? -8.444 -3.720 11.981 1.00 91.94 86 SER A N 1
ATOM 723 C CA . SER A 1 86 ? -9.597 -2.934 12.435 1.00 91.94 86 SER A CA 1
ATOM 724 C C . SER A 1 86 ? -10.813 -3.786 12.806 1.00 91.94 86 SER A C 1
ATOM 726 O O . SER A 1 86 ? -11.654 -3.319 13.571 1.00 91.94 86 SER A O 1
ATOM 728 N N . ARG A 1 87 ? -10.917 -5.024 12.299 1.00 90.25 87 ARG A N 1
ATOM 729 C CA . ARG A 1 87 ? -12.034 -5.934 12.604 1.00 90.25 87 ARG A CA 1
ATOM 730 C C . ARG A 1 87 ? -11.992 -6.461 14.032 1.00 90.25 87 ARG A C 1
ATOM 732 O O . ARG A 1 87 ? -13.047 -6.698 14.607 1.00 90.25 87 ARG A O 1
ATOM 739 N N . SER A 1 88 ? -10.800 -6.627 14.599 1.00 86.56 88 SER A N 1
ATOM 740 C CA . SER A 1 88 ? -10.604 -7.131 15.963 1.00 86.56 88 SER A CA 1
ATOM 741 C C . SER A 1 88 ? -10.539 -6.023 17.020 1.00 86.56 88 SER A C 1
ATOM 743 O O . SER A 1 88 ? -10.344 -6.306 18.200 1.00 86.56 88 SER A O 1
ATOM 745 N N . LYS A 1 89 ? -10.717 -4.756 16.622 1.00 83.94 89 LYS A N 1
ATOM 746 C CA . LYS A 1 89 ? -10.594 -3.589 17.502 1.00 83.94 89 LYS A CA 1
ATOM 747 C C . LYS A 1 89 ? -11.906 -2.849 17.705 1.00 83.94 89 LYS A C 1
ATOM 749 O O . LYS A 1 89 ? -12.764 -2.788 16.824 1.00 83.94 89 LYS A O 1
ATOM 754 N N . LYS A 1 90 ? -12.021 -2.168 18.849 1.00 80.31 90 LYS A N 1
ATOM 755 C CA . LYS A 1 90 ? -13.071 -1.163 19.044 1.00 80.31 90 LYS A CA 1
ATOM 756 C C . LYS A 1 90 ? -12.824 0.002 18.084 1.00 80.31 90 LYS A C 1
ATOM 758 O O . LYS A 1 90 ? -11.688 0.433 17.889 1.00 80.31 90 LYS A O 1
ATOM 763 N N . LYS A 1 91 ? -13.902 0.548 17.506 1.00 72.81 91 LYS A N 1
ATOM 764 C CA . LYS A 1 91 ? -13.840 1.623 16.491 1.00 72.81 91 LYS A CA 1
ATOM 765 C C . LYS A 1 91 ? -13.017 2.842 16.928 1.00 72.81 91 LYS A C 1
ATOM 767 O O . LYS A 1 91 ? -12.446 3.506 16.073 1.00 72.81 91 LYS A O 1
ATOM 772 N N . GLN A 1 92 ? -12.968 3.129 18.226 1.00 75.25 92 GLN A N 1
ATOM 773 C CA . GLN A 1 92 ? -12.290 4.293 18.803 1.00 75.25 92 GLN A CA 1
ATOM 774 C C . GLN A 1 92 ? -10.762 4.148 18.905 1.00 75.25 92 GLN A C 1
ATOM 776 O O . GLN A 1 92 ? -10.047 5.142 18.778 1.00 75.25 92 GLN A O 1
ATOM 781 N N . ASP A 1 93 ? -10.242 2.925 19.037 1.00 83.25 93 ASP A N 1
ATOM 782 C CA . ASP A 1 93 ? -8.834 2.699 19.398 1.00 83.25 93 ASP A CA 1
ATOM 783 C C . ASP A 1 93 ? -7.865 2.986 18.242 1.00 83.25 93 ASP A C 1
ATOM 785 O O . ASP A 1 93 ? -6.677 3.265 18.465 1.00 83.25 93 ASP A O 1
ATOM 789 N N . GLY A 1 94 ? -8.376 2.922 17.007 1.00 88.56 94 GLY A N 1
ATOM 790 C CA . GLY A 1 94 ? -7.611 3.086 15.777 1.00 88.56 94 GLY A CA 1
ATOM 791 C C . GLY A 1 94 ? -6.498 2.047 15.617 1.00 88.56 94 GLY A C 1
ATOM 792 O O . GLY A 1 94 ? -6.172 1.261 16.513 1.00 88.56 94 GLY A O 1
ATOM 793 N N . VAL A 1 95 ? -5.877 2.039 14.445 1.00 91.44 95 VAL A N 1
ATOM 794 C CA . VAL A 1 95 ? -4.726 1.180 14.155 1.00 91.44 95 VAL A CA 1
ATOM 795 C C . VAL A 1 95 ? -3.470 2.035 14.095 1.00 91.44 95 VAL A C 1
ATOM 797 O O . VAL A 1 95 ? -3.491 3.141 13.565 1.00 91.44 95 VAL A O 1
ATOM 800 N N . THR A 1 96 ? -2.367 1.554 14.656 1.00 90.06 96 THR A N 1
ATOM 801 C CA . THR A 1 96 ? -1.075 2.244 14.633 1.00 90.06 96 THR A CA 1
ATOM 802 C C . THR A 1 96 ? -0.170 1.703 13.529 1.00 90.06 96 THR A C 1
ATOM 804 O O . THR A 1 96 ? -0.305 0.576 13.051 1.00 90.06 96 THR A O 1
ATOM 807 N N . ARG A 1 97 ? 0.841 2.496 13.164 1.00 85.62 97 ARG A N 1
ATOM 808 C CA . ARG A 1 97 ? 1.876 2.091 12.198 1.00 85.62 97 ARG A CA 1
ATOM 809 C C . ARG A 1 97 ? 2.642 0.841 12.643 1.00 85.62 97 ARG A C 1
ATOM 811 O O . ARG A 1 97 ? 3.013 0.030 11.798 1.00 85.62 97 ARG A O 1
ATOM 818 N N . LYS A 1 98 ? 2.888 0.700 13.950 1.00 86.31 98 LYS A N 1
ATOM 819 C CA . LYS A 1 98 ? 3.589 -0.455 14.530 1.00 86.31 98 LYS A CA 1
ATOM 820 C C . LYS A 1 98 ? 2.790 -1.738 14.310 1.00 86.31 98 LYS A C 1
ATOM 822 O O . LYS A 1 98 ? 3.346 -2.731 13.865 1.00 86.31 98 LYS A O 1
ATOM 827 N N . GLU A 1 99 ? 1.485 -1.688 14.548 1.00 89.56 99 GLU A N 1
ATOM 828 C CA . GLU A 1 99 ? 0.599 -2.844 14.384 1.00 89.56 99 GLU A CA 1
ATOM 829 C C . GLU A 1 99 ? 0.523 -3.307 12.930 1.0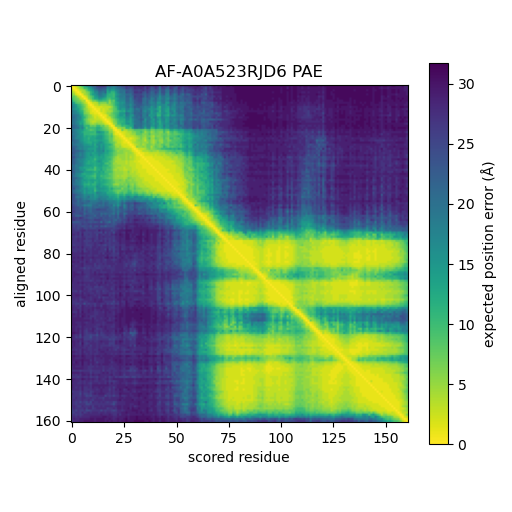0 89.56 99 GLU A C 1
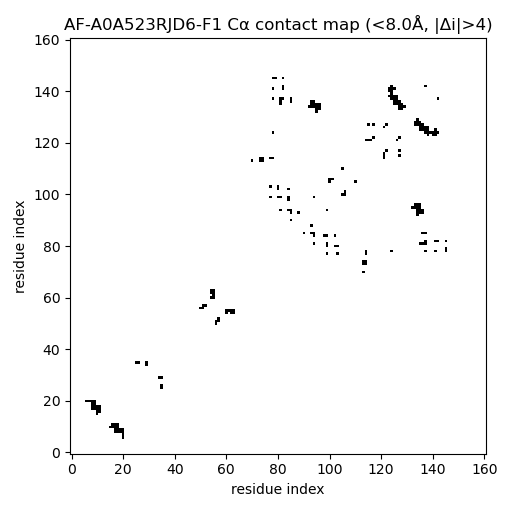ATOM 831 O O . GLU A 1 99 ? 0.659 -4.496 12.665 1.00 89.56 99 GLU A O 1
ATOM 836 N N . ILE A 1 100 ? 0.410 -2.375 11.979 1.00 88.56 100 ILE A N 1
ATOM 837 C CA . ILE A 1 100 ? 0.391 -2.714 10.546 1.00 88.56 100 ILE A CA 1
ATOM 838 C C . ILE A 1 100 ? 1.717 -3.345 10.109 1.00 88.56 100 ILE A C 1
ATOM 840 O O . ILE A 1 100 ? 1.721 -4.344 9.395 1.00 88.56 100 ILE A O 1
ATOM 844 N N . LYS A 1 101 ? 2.855 -2.806 10.566 1.00 85.12 101 LYS A N 1
ATOM 845 C CA . LYS A 1 101 ? 4.169 -3.400 10.279 1.00 85.12 101 LYS A CA 1
ATOM 846 C C . LYS A 1 101 ? 4.308 -4.812 10.839 1.00 85.12 101 LYS A C 1
ATOM 848 O O . LYS A 1 101 ? 4.858 -5.669 10.152 1.00 85.12 101 LYS A O 1
ATOM 853 N N . ASN A 1 102 ? 3.828 -5.031 12.062 1.00 88.00 102 ASN A N 1
ATOM 854 C CA . ASN A 1 102 ? 3.858 -6.340 12.704 1.00 88.00 102 ASN A CA 1
ATOM 855 C C . ASN A 1 102 ? 2.992 -7.343 11.935 1.00 88.00 102 ASN A C 1
ATOM 857 O O . ASN A 1 102 ? 3.459 -8.438 11.650 1.00 88.00 102 ASN A O 1
ATOM 861 N N . TYR A 1 103 ? 1.782 -6.941 11.534 1.00 88.56 103 TYR A N 1
ATOM 862 C CA . TYR A 1 103 ? 0.881 -7.777 10.739 1.00 88.56 103 TYR A CA 1
ATOM 863 C C . TYR A 1 103 ? 1.500 -8.196 9.398 1.00 88.56 103 TYR A C 1
ATOM 865 O O . TYR A 1 103 ? 1.376 -9.342 8.985 1.00 88.56 103 TYR A O 1
ATOM 873 N N . LEU A 1 104 ? 2.217 -7.285 8.738 1.00 86.44 104 LEU A N 1
ATOM 874 C CA . LEU A 1 104 ? 2.883 -7.549 7.459 1.00 86.44 104 LEU A CA 1
ATOM 875 C C . LEU A 1 104 ? 4.252 -8.249 7.596 1.00 86.44 104 LEU A C 1
ATOM 877 O O . LEU A 1 104 ? 4.944 -8.418 6.593 1.00 86.44 104 LEU A O 1
ATOM 881 N N . GLY A 1 105 ? 4.695 -8.600 8.810 1.00 85.81 105 GLY A N 1
ATOM 882 C CA . GLY A 1 105 ? 5.996 -9.245 9.034 1.00 85.81 105 GLY A CA 1
ATOM 883 C C . GLY A 1 105 ? 7.202 -8.373 8.659 1.00 85.81 105 GLY A C 1
ATOM 884 O O . GLY A 1 105 ? 8.274 -8.884 8.348 1.00 85.81 105 GLY A O 1
ATOM 885 N N . LEU A 1 106 ? 7.049 -7.043 8.657 1.00 77.75 106 LEU A N 1
ATOM 886 C CA . LEU A 1 106 ? 8.071 -6.124 8.139 1.00 77.75 106 LEU A CA 1
ATOM 887 C C . LEU A 1 106 ? 9.152 -5.750 9.162 1.00 77.75 106 LEU A C 1
ATOM 889 O O . LEU A 1 106 ? 10.122 -5.092 8.792 1.00 77.75 106 LEU A O 1
ATOM 893 N N . GLY A 1 107 ? 9.008 -6.127 10.435 1.00 68.75 107 GLY A N 1
ATOM 894 C CA . GLY A 1 107 ? 9.984 -5.817 11.486 1.00 68.75 107 GLY A CA 1
ATOM 895 C C . GLY A 1 107 ? 10.412 -4.339 11.497 1.00 68.75 107 GLY A C 1
ATOM 896 O O . GLY A 1 107 ? 9.585 -3.421 11.438 1.00 68.75 107 GLY A O 1
ATOM 897 N N . THR A 1 108 ? 11.725 -4.091 11.533 1.00 62.03 108 THR A N 1
ATOM 898 C CA . THR A 1 108 ? 12.323 -2.744 11.445 1.00 62.03 108 THR A CA 1
ATOM 899 C C . THR A 1 108 ? 12.415 -2.207 10.014 1.00 62.03 108 THR A C 1
ATOM 901 O O . THR A 1 108 ? 12.677 -1.016 9.829 1.00 62.03 108 THR A O 1
ATOM 904 N N . ILE A 1 109 ? 12.134 -3.026 8.993 1.00 60.38 109 ILE A N 1
ATOM 905 C CA . ILE A 1 109 ? 12.309 -2.667 7.584 1.00 60.38 109 ILE A CA 1
ATOM 906 C C . ILE A 1 109 ? 11.424 -1.460 7.249 1.00 60.38 109 ILE A C 1
ATOM 908 O O . ILE A 1 109 ? 10.205 -1.427 7.463 1.00 60.38 109 ILE A O 1
ATOM 912 N N . SER A 1 110 ? 12.056 -0.414 6.724 1.00 54.59 110 SER A N 1
ATOM 913 C CA . SER A 1 110 ? 11.402 0.796 6.239 1.00 54.59 110 SER A CA 1
ATOM 914 C C . SER A 1 110 ? 10.954 0.603 4.788 1.00 54.59 110 SER A C 1
ATOM 916 O O . SER A 1 110 ? 11.446 1.249 3.864 1.00 54.59 110 SER A O 1
ATOM 918 N N . ARG A 1 111 ? 9.965 -0.272 4.544 1.00 57.50 111 ARG A N 1
ATOM 919 C CA . ARG A 1 111 ? 9.189 -0.128 3.301 1.00 57.50 111 ARG A CA 1
ATOM 920 C C . ARG A 1 111 ? 8.532 1.249 3.371 1.00 57.50 111 ARG A C 1
ATOM 922 O O . ARG A 1 111 ? 7.865 1.551 4.358 1.00 57.50 111 ARG A O 1
ATOM 929 N N . GLY A 1 112 ? 8.837 2.124 2.411 1.00 54.25 112 GLY A N 1
ATOM 930 C CA . GLY A 1 112 ? 8.324 3.493 2.380 1.00 54.25 112 GLY A CA 1
ATOM 931 C C . GLY A 1 112 ? 6.807 3.445 2.474 1.00 54.25 112 GLY A C 1
ATOM 932 O O . GLY A 1 112 ? 6.164 2.865 1.602 1.00 54.25 112 GLY A O 1
ATOM 933 N N . ILE A 1 113 ? 6.246 3.961 3.569 1.00 59.28 113 ILE A N 1
ATOM 934 C CA . ILE A 1 113 ? 4.832 3.731 3.851 1.00 59.28 113 ILE A CA 1
ATOM 935 C C . ILE A 1 113 ? 3.998 4.814 3.203 1.00 59.28 113 ILE A C 1
ATOM 937 O O . ILE A 1 113 ? 3.526 5.749 3.840 1.00 59.28 113 ILE A O 1
ATOM 941 N N . TYR A 1 114 ? 3.843 4.642 1.902 1.00 57.78 114 TYR A N 1
ATOM 942 C CA . TYR A 1 114 ? 3.102 5.530 1.028 1.00 57.78 114 TYR A CA 1
ATOM 943 C C . TYR A 1 114 ? 1.625 5.667 1.440 1.00 57.78 114 TYR A C 1
ATOM 945 O O . TYR A 1 114 ? 1.013 6.709 1.228 1.00 57.78 114 TYR A O 1
ATOM 953 N N . VAL A 1 115 ? 1.063 4.641 2.093 1.00 63.09 115 VAL A N 1
ATOM 954 C CA . VAL A 1 115 ?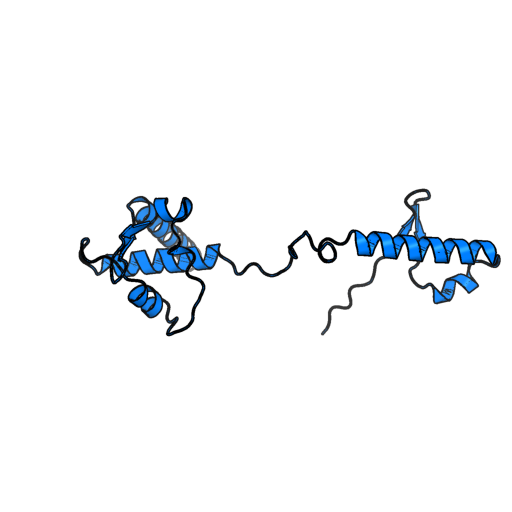 -0.328 4.619 2.592 1.00 63.09 115 VAL A CA 1
ATOM 955 C C . VAL A 1 115 ? -0.574 5.646 3.695 1.00 63.09 115 VAL A C 1
ATOM 957 O O . VAL A 1 115 ? -1.687 6.143 3.834 1.00 63.09 115 VAL A O 1
ATOM 960 N N . PHE A 1 116 ? 0.460 5.999 4.462 1.00 64.81 116 PHE A N 1
ATOM 961 C CA . PHE A 1 116 ? 0.349 6.951 5.571 1.00 64.81 116 PHE A CA 1
ATOM 962 C C . PHE A 1 116 ? 0.653 8.391 5.161 1.00 64.81 116 PHE A C 1
ATOM 964 O O . PHE A 1 116 ? 0.671 9.286 6.003 1.00 64.81 116 PHE A O 1
ATOM 971 N N . GLU A 1 117 ? 0.881 8.629 3.873 1.00 66.81 117 GLU A N 1
ATOM 972 C CA . GLU A 1 117 ? 0.974 9.975 3.337 1.00 66.81 117 GLU A CA 1
ATOM 973 C C . GLU A 1 117 ? -0.435 10.514 3.088 1.00 66.81 117 GLU A C 1
ATOM 975 O O . GLU A 1 117 ? -1.319 9.807 2.596 1.00 66.81 117 GLU A O 1
ATOM 980 N N . ASN A 1 118 ? -0.648 11.782 3.435 1.00 61.41 118 ASN A N 1
ATOM 981 C CA . ASN A 1 118 ? -1.944 12.452 3.373 1.00 61.41 118 ASN A CA 1
ATOM 982 C C . ASN A 1 118 ? -2.321 12.828 1.924 1.00 61.41 118 ASN A C 1
ATOM 984 O O . ASN A 1 118 ? -2.470 14.000 1.584 1.00 61.41 118 ASN A O 1
ATOM 988 N N . ARG A 1 119 ? -2.404 11.819 1.056 1.00 70.19 119 ARG A N 1
ATOM 989 C CA . ARG A 1 119 ? -2.742 11.920 -0.366 1.00 70.19 119 ARG A CA 1
ATOM 990 C C . ARG A 1 119 ? -4.250 11.848 -0.554 1.00 70.19 119 ARG A C 1
ATOM 992 O O . ARG A 1 119 ? -4.947 11.198 0.223 1.00 70.19 119 ARG A O 1
ATOM 999 N N . GLU A 1 120 ? -4.737 12.447 -1.634 1.00 75.25 120 GLU A N 1
ATOM 1000 C CA . GLU A 1 120 ? -6.160 12.419 -1.984 1.00 75.25 120 GLU A CA 1
ATOM 1001 C C . GLU A 1 120 ? -6.702 10.984 -2.086 1.00 75.25 120 GLU A C 1
ATOM 1003 O O . GLU A 1 120 ? -7.749 10.677 -1.523 1.00 75.25 120 GLU A O 1
ATOM 1008 N N . VAL A 1 121 ? -5.937 10.078 -2.709 1.00 77.94 121 VAL A N 1
ATOM 1009 C CA . VAL A 1 121 ? -6.302 8.657 -2.814 1.00 77.94 121 VAL A CA 1
ATOM 1010 C C . VAL A 1 121 ? -6.422 7.986 -1.443 1.00 77.94 121 VAL A C 1
ATOM 1012 O O . VAL A 1 121 ? -7.404 7.299 -1.188 1.00 77.94 121 VAL A O 1
ATOM 1015 N N . SER A 1 122 ? -5.478 8.231 -0.528 1.00 81.81 122 SER A N 1
ATOM 1016 C CA . SER A 1 122 ? -5.504 7.651 0.817 1.00 81.81 122 SER A CA 1
ATOM 1017 C C . SER A 1 122 ? -6.723 8.141 1.594 1.00 81.81 122 SER A C 1
ATOM 1019 O O . SER A 1 122 ? -7.426 7.327 2.181 1.00 81.81 122 SER A O 1
ATOM 1021 N N . ARG A 1 123 ? -7.040 9.444 1.533 1.00 84.12 123 ARG A N 1
ATOM 1022 C CA . ARG A 1 123 ? -8.174 10.050 2.260 1.00 84.12 123 ARG A CA 1
ATOM 1023 C C . ARG A 1 123 ? -9.527 9.418 1.935 1.00 84.12 123 ARG A C 1
ATOM 1025 O O . ARG A 1 123 ? -10.405 9.415 2.794 1.00 84.12 123 ARG A O 1
ATOM 1032 N N . ARG A 1 124 ? -9.701 8.874 0.725 1.00 88.50 124 ARG A N 1
ATOM 1033 C CA . ARG A 1 124 ? -10.933 8.165 0.341 1.00 88.50 124 ARG A CA 1
ATOM 1034 C C . ARG A 1 124 ? -11.107 6.869 1.133 1.00 88.50 124 ARG A C 1
ATOM 1036 O O . ARG A 1 124 ? -12.216 6.555 1.558 1.00 88.50 124 ARG A O 1
ATOM 1043 N N . TYR A 1 125 ? -10.017 6.146 1.385 1.00 90.44 125 TYR A N 1
ATOM 1044 C CA . TYR A 1 125 ? -10.050 4.799 1.966 1.00 90.44 125 TYR A CA 1
ATOM 1045 C C . TYR A 1 125 ? -9.668 4.746 3.450 1.00 90.44 125 TYR A C 1
ATOM 1047 O O . TYR A 1 125 ? -10.029 3.799 4.151 1.00 90.44 125 TYR A O 1
ATOM 1055 N N . LEU A 1 126 ? -8.956 5.752 3.958 1.00 90.06 126 LEU A N 1
ATOM 1056 C CA . LEU A 1 126 ? -8.545 5.827 5.355 1.00 90.06 126 LEU A CA 1
ATOM 1057 C C . LEU A 1 126 ? -8.521 7.265 5.882 1.00 90.06 126 LEU A C 1
ATOM 1059 O O . LEU A 1 126 ? -8.211 8.220 5.173 1.00 90.06 126 LEU A O 1
ATOM 1063 N N . LYS A 1 127 ? -8.797 7.402 7.176 1.00 90.94 127 LYS A N 1
ATOM 1064 C CA . LYS A 1 127 ? -8.671 8.633 7.951 1.00 90.94 127 LYS A CA 1
ATOM 1065 C C . LYS A 1 127 ? -7.419 8.550 8.819 1.00 90.94 127 LYS A C 1
ATOM 1067 O O . LYS A 1 127 ? -7.243 7.590 9.569 1.00 90.94 127 LYS A O 1
ATOM 1072 N N . ILE A 1 128 ? -6.577 9.576 8.729 1.00 89.56 128 ILE A N 1
ATOM 1073 C CA . ILE A 1 128 ? -5.386 9.745 9.567 1.00 89.56 128 ILE A CA 1
ATOM 1074 C C . ILE A 1 128 ? -5.730 10.748 10.662 1.00 89.56 128 ILE A C 1
ATOM 1076 O O . ILE A 1 128 ? -6.147 11.867 10.365 1.00 89.56 128 ILE A O 1
ATOM 1080 N N . VAL A 1 129 ? -5.560 10.352 11.919 1.00 88.62 129 VAL A N 1
ATOM 1081 C CA . VAL A 1 129 ? -5.709 11.233 13.078 1.00 88.62 129 VAL A CA 1
ATOM 1082 C C . VAL A 1 129 ? -4.331 11.414 13.705 1.00 88.62 129 VAL A C 1
ATOM 1084 O O . VAL A 1 129 ? -3.665 10.437 14.062 1.00 88.62 129 VAL A O 1
ATOM 1087 N N . GLY A 1 130 ? -3.889 12.672 13.771 1.00 80.31 130 GLY A N 1
ATOM 1088 C CA . GLY A 1 130 ? -2.627 13.051 14.402 1.00 80.31 130 GLY A CA 1
ATOM 1089 C C . GLY A 1 130 ? -2.605 12.704 15.892 1.00 80.31 130 GLY A C 1
ATOM 1090 O O . GLY A 1 130 ? -3.649 12.550 16.520 1.00 80.31 130 GLY A O 1
ATOM 1091 N N . GLY A 1 131 ? -1.405 12.552 16.446 1.00 80.81 131 GLY A N 1
ATOM 1092 C CA . GLY A 1 131 ? -1.187 12.163 17.838 1.00 80.81 131 GLY A CA 1
ATOM 1093 C C . GLY A 1 131 ? 0.093 11.347 18.001 1.00 80.81 131 GLY A C 1
ATOM 1094 O O . GLY A 1 131 ? 0.784 11.053 17.022 1.00 80.81 131 GLY A O 1
ATOM 1095 N N . SER A 1 132 ? 0.397 10.961 19.240 1.00 83.06 132 SER A N 1
ATOM 1096 C CA . SER A 1 132 ? 1.499 10.052 19.563 1.00 83.06 132 SER A CA 1
ATOM 1097 C C . SER A 1 132 ? 0.952 8.837 20.324 1.00 83.06 132 SER A C 1
ATOM 1099 O O . SER A 1 132 ? 0.652 8.958 21.510 1.00 83.06 132 SER A O 1
ATOM 1101 N N . PRO A 1 133 ? 0.766 7.673 19.670 1.00 86.19 133 PRO A N 1
ATOM 1102 C CA . PRO A 1 133 ? 1.052 7.382 18.262 1.00 86.19 133 PRO A CA 1
ATOM 1103 C C . PRO A 1 133 ? -0.053 7.859 17.300 1.00 86.19 133 PRO A C 1
ATOM 1105 O O . PRO A 1 133 ? -1.228 7.895 17.659 1.00 86.19 133 PRO A O 1
ATOM 1108 N N . ILE A 1 134 ? 0.318 8.123 16.039 1.00 88.38 134 ILE A N 1
ATOM 1109 C CA . ILE A 1 134 ? -0.631 8.396 14.943 1.00 88.38 134 ILE A CA 1
ATOM 1110 C C . ILE A 1 134 ? -1.593 7.213 14.784 1.00 88.38 134 ILE A C 1
ATOM 1112 O O . ILE A 1 134 ? -1.165 6.049 14.773 1.00 88.38 134 ILE A O 1
ATOM 1116 N N . LYS A 1 135 ? -2.881 7.523 14.616 1.00 90.62 135 LYS A N 1
ATOM 1117 C CA . LYS A 1 135 ? -3.959 6.545 14.458 1.00 90.62 135 LYS A CA 1
ATOM 1118 C C . LYS A 1 135 ? -4.534 6.575 13.046 1.00 90.62 135 LYS A C 1
ATOM 1120 O O . LYS A 1 135 ? -4.819 7.636 12.492 1.00 90.62 135 LYS A O 1
ATOM 1125 N N . TYR A 1 136 ? -4.738 5.389 12.490 1.00 90.75 136 TYR A N 1
ATOM 1126 C CA . TYR A 1 136 ? -5.340 5.156 11.184 1.00 90.75 136 TYR A CA 1
ATOM 1127 C C . TYR A 1 136 ? -6.685 4.461 11.362 1.00 90.75 136 TYR A C 1
ATOM 1129 O O . TYR A 1 136 ? -6.806 3.501 12.126 1.00 90.75 136 TYR A O 1
ATOM 1137 N N . TYR A 1 137 ? -7.687 4.933 10.632 1.00 92.44 137 TYR A N 1
ATOM 1138 C CA . TYR A 1 137 ? -9.033 4.374 10.631 1.00 92.44 137 TYR A CA 1
ATOM 1139 C C . TYR A 1 137 ? -9.441 4.085 9.199 1.00 92.44 137 TYR A C 1
ATOM 1141 O O . TYR A 1 137 ? -9.312 4.951 8.338 1.00 92.44 137 TYR A O 1
ATOM 1149 N N . ILE A 1 138 ? -9.955 2.891 8.934 1.00 92.06 138 ILE A N 1
ATOM 1150 C CA . ILE A 1 138 ? -10.498 2.577 7.615 1.00 92.06 138 ILE A CA 1
ATOM 1151 C C . ILE A 1 138 ? -11.875 3.231 7.438 1.00 92.06 138 ILE A C 1
ATOM 1153 O O . ILE A 1 138 ? -12.716 3.186 8.342 1.00 92.06 138 ILE A O 1
ATOM 1157 N N . THR A 1 139 ? -12.103 3.865 6.289 1.00 93.25 139 THR A N 1
ATOM 1158 C CA . THR A 1 139 ? -13.388 4.502 5.963 1.00 93.25 139 THR A CA 1
ATOM 1159 C C . THR A 1 139 ? -14.411 3.450 5.528 1.00 93.25 139 THR A C 1
ATOM 1161 O O . THR A 1 139 ? -14.082 2.278 5.335 1.00 93.25 139 THR A O 1
ATOM 1164 N N . VAL A 1 140 ? -15.672 3.855 5.354 1.00 93.38 140 VAL A N 1
ATOM 1165 C CA . VAL A 1 140 ? -16.705 2.982 4.765 1.00 93.38 140 VAL A CA 1
ATOM 1166 C C . VAL A 1 140 ? -16.287 2.523 3.365 1.00 93.38 140 VAL A C 1
ATOM 1168 O O . VAL A 1 140 ? -16.353 1.333 3.067 1.00 93.38 140 VAL A O 1
ATOM 1171 N N . GLU A 1 141 ? -15.764 3.440 2.552 1.00 93.38 141 GLU A N 1
ATOM 1172 C CA . GLU A 1 141 ? -15.293 3.130 1.201 1.00 93.38 141 GLU A CA 1
ATOM 1173 C C . GLU A 1 141 ? -14.075 2.195 1.216 1.00 93.38 141 GLU A C 1
ATOM 1175 O O . GLU A 1 141 ? -14.013 1.236 0.449 1.00 93.38 141 GLU A O 1
ATOM 1180 N N . GLY A 1 142 ? -13.141 2.398 2.153 1.00 92.19 142 GLY A N 1
ATOM 1181 C CA . GLY A 1 142 ? -12.013 1.488 2.371 1.00 92.19 142 GLY A CA 1
ATOM 1182 C C . GLY A 1 142 ? -12.461 0.065 2.711 1.00 92.19 142 GLY A C 1
ATOM 1183 O O . GLY A 1 142 ? -11.918 -0.903 2.185 1.00 92.19 142 GLY A O 1
ATOM 1184 N N . LYS A 1 143 ? -13.496 -0.084 3.544 1.00 93.56 143 LYS A N 1
ATOM 1185 C CA . LYS A 1 143 ? -14.076 -1.401 3.850 1.00 93.56 143 LYS A CA 1
ATOM 1186 C C . LYS A 1 143 ? -14.731 -2.030 2.625 1.00 93.56 143 LYS A C 1
ATOM 1188 O O . LYS A 1 143 ? -14.561 -3.225 2.402 1.00 93.56 143 LYS A O 1
ATOM 1193 N N . ARG A 1 144 ? -15.463 -1.238 1.837 1.00 94.25 144 ARG A N 1
ATOM 1194 C CA . ARG A 1 144 ? -16.146 -1.705 0.626 1.00 94.25 144 ARG A CA 1
ATOM 1195 C C . ARG A 1 144 ? -15.154 -2.253 -0.396 1.00 94.25 144 ARG A C 1
ATOM 1197 O O . ARG A 1 144 ? -15.359 -3.358 -0.888 1.00 94.25 144 ARG A O 1
ATOM 1204 N N . ILE A 1 145 ? -14.077 -1.518 -0.685 1.00 92.19 145 ILE A N 1
ATOM 1205 C CA . ILE A 1 145 ? -13.100 -1.958 -1.686 1.00 92.19 145 ILE A CA 1
ATOM 1206 C C . ILE A 1 145 ? -12.367 -3.226 -1.242 1.00 92.19 145 ILE A C 1
ATOM 1208 O O . ILE A 1 145 ? -12.254 -4.156 -2.034 1.00 92.19 145 ILE A O 1
ATOM 1212 N N . VAL A 1 146 ? -11.957 -3.329 0.029 1.00 92.19 146 VAL A N 1
ATOM 1213 C CA . VAL A 1 146 ? -11.333 -4.559 0.552 1.00 92.19 146 VAL A CA 1
ATOM 1214 C C . VAL A 1 146 ? -12.317 -5.733 0.523 1.00 92.19 146 VAL A C 1
ATOM 1216 O O . VAL A 1 146 ? -11.938 -6.841 0.151 1.00 92.19 146 VAL A O 1
ATOM 1219 N N . GLY A 1 147 ? -13.597 -5.491 0.822 1.00 91.44 147 GLY A N 1
ATOM 1220 C CA . GLY A 1 147 ? -14.651 -6.497 0.680 1.00 91.44 147 GLY A CA 1
ATOM 1221 C C . GLY A 1 147 ? -14.784 -7.021 -0.753 1.00 91.44 147 GLY A C 1
ATOM 1222 O O . GLY A 1 147 ? -14.833 -8.231 -0.957 1.00 91.44 147 GLY A O 1
ATOM 1223 N N . LEU A 1 148 ? -14.760 -6.133 -1.753 1.00 91.19 148 LEU A N 1
ATOM 1224 C CA . LEU A 1 148 ? -14.768 -6.526 -3.167 1.00 91.19 148 LEU A CA 1
ATOM 1225 C C . LEU A 1 148 ? -13.525 -7.336 -3.545 1.00 91.19 148 LEU A C 1
ATOM 1227 O O . LEU A 1 148 ? -13.633 -8.310 -4.285 1.00 91.19 148 LEU A O 1
ATOM 1231 N N . MET A 1 149 ? -12.351 -6.983 -3.017 1.00 88.69 149 MET A N 1
ATOM 1232 C CA . MET A 1 149 ? -11.134 -7.764 -3.252 1.00 88.69 149 MET A CA 1
ATOM 1233 C C . MET A 1 149 ? -11.260 -9.190 -2.725 1.00 88.69 149 MET A C 1
ATOM 1235 O O . MET A 1 149 ? -10.845 -10.121 -3.410 1.00 88.69 149 MET A O 1
ATOM 1239 N N . TYR A 1 150 ? -11.826 -9.374 -1.530 1.00 89.69 150 TYR A N 1
ATOM 1240 C CA . TYR A 1 150 ? -12.081 -10.709 -0.993 1.00 89.69 150 TYR A CA 1
ATOM 1241 C C . TYR A 1 150 ? -13.129 -11.459 -1.794 1.00 89.69 150 TYR A C 1
ATOM 1243 O O . TYR A 1 150 ? -12.883 -12.608 -2.141 1.00 89.69 150 TYR A O 1
ATOM 1251 N N . TYR A 1 151 ? -14.221 -10.797 -2.178 1.00 89.50 151 TYR A N 1
ATOM 1252 C CA . TYR A 1 151 ? -15.222 -11.390 -3.056 1.00 89.50 151 TYR A CA 1
ATOM 1253 C C . TYR A 1 151 ? -14.594 -11.934 -4.345 1.00 89.50 151 TYR A C 1
ATOM 1255 O O . TYR A 1 151 ? -14.749 -13.113 -4.645 1.00 89.50 151 TYR A O 1
ATOM 1263 N N . PHE A 1 152 ? -13.821 -11.118 -5.070 1.00 86.88 152 PHE A N 1
ATOM 1264 C CA . PHE A 1 152 ? -13.165 -11.571 -6.297 1.00 86.88 152 PHE A CA 1
ATOM 1265 C C . PHE A 1 152 ? -12.121 -12.656 -6.029 1.00 86.88 152 PHE A C 1
ATOM 1267 O O . PHE A 1 152 ? -12.089 -13.652 -6.745 1.00 86.88 152 PHE A O 1
ATOM 1274 N N . ARG A 1 153 ? -11.287 -12.505 -4.991 1.00 85.94 153 ARG A N 1
ATOM 1275 C CA . ARG A 1 153 ? -10.298 -13.523 -4.603 1.00 85.94 153 ARG A CA 1
ATOM 1276 C C . ARG A 1 153 ? -10.964 -14.878 -4.377 1.00 85.94 153 ARG A C 1
ATOM 1278 O O . ARG A 1 153 ? -10.460 -15.880 -4.869 1.00 85.94 153 ARG A O 1
ATOM 1285 N N . ASP A 1 154 ? -12.057 -14.902 -3.626 1.00 85.88 154 ASP A N 1
ATOM 1286 C CA . ASP A 1 154 ? -12.733 -16.137 -3.238 1.00 85.88 154 ASP A CA 1
ATOM 1287 C C . ASP A 1 154 ? -13.521 -16.714 -4.422 1.00 85.88 154 ASP A C 1
ATOM 1289 O O . ASP A 1 154 ? -13.446 -17.912 -4.676 1.00 85.88 154 ASP A O 1
ATOM 1293 N N . TYR A 1 155 ? -14.171 -15.865 -5.223 1.00 86.25 155 TYR A N 1
ATOM 1294 C CA . TYR A 1 155 ? -14.826 -16.261 -6.471 1.00 86.25 155 TYR A CA 1
ATOM 1295 C C . TYR A 1 155 ? -13.857 -16.962 -7.437 1.00 86.25 155 TYR A C 1
ATOM 1297 O O . TYR A 1 155 ? -14.132 -18.070 -7.887 1.00 86.25 155 TYR A O 1
ATOM 1305 N N . TYR A 1 156 ? -12.690 -16.366 -7.709 1.00 81.62 156 TYR A N 1
ATOM 1306 C CA . TYR A 1 156 ? -11.709 -16.949 -8.632 1.00 81.62 156 TYR A CA 1
ATOM 1307 C C . TYR A 1 156 ? -10.964 -18.158 -8.059 1.00 81.62 156 TYR A C 1
ATOM 1309 O O . TYR A 1 156 ? -10.567 -19.033 -8.822 1.00 81.62 156 TYR A O 1
ATOM 1317 N N . LYS A 1 157 ? -10.793 -18.246 -6.735 1.00 79.31 157 LYS A N 1
ATOM 1318 C CA . LYS A 1 157 ? -10.244 -19.451 -6.093 1.00 79.31 157 LYS A CA 1
ATOM 1319 C C . LYS A 1 157 ? -11.173 -20.655 -6.206 1.00 79.31 157 LYS A C 1
ATOM 1321 O O . LYS A 1 157 ? -10.680 -21.766 -6.315 1.00 79.31 157 LYS A O 1
ATOM 1326 N N . ASN A 1 158 ? -12.483 -20.428 -6.185 1.00 76.00 158 ASN A N 1
ATOM 1327 C CA . ASN A 1 158 ? -13.493 -21.485 -6.240 1.00 76.00 158 ASN A CA 1
ATOM 1328 C C . ASN A 1 158 ? -13.971 -21.796 -7.672 1.00 76.00 158 ASN A C 1
ATOM 1330 O O . ASN A 1 158 ? -14.875 -22.605 -7.854 1.00 76.00 158 ASN A O 1
ATOM 1334 N N . LEU A 1 159 ? -13.394 -21.142 -8.685 1.00 71.88 159 LEU A N 1
ATOM 1335 C CA . LEU A 1 159 ? -13.734 -21.334 -10.100 1.00 71.88 159 LEU A CA 1
ATOM 1336 C C . LEU A 1 159 ? -13.072 -22.574 -10.720 1.00 71.88 159 LEU A C 1
ATOM 1338 O O . LEU A 1 159 ? -13.492 -23.015 -11.787 1.00 71.88 159 LEU A O 1
ATOM 1342 N N . PHE A 1 160 ? -12.066 -23.141 -10.052 1.00 58.53 160 PHE A N 1
ATOM 1343 C CA . PHE A 1 160 ? -11.419 -24.389 -10.443 1.00 58.53 160 PHE A CA 1
ATOM 1344 C C . PHE A 1 160 ? -11.398 -25.327 -9.224 1.00 58.53 160 PHE A C 1
ATOM 1346 O O . PHE A 1 160 ? -10.759 -24.964 -8.234 1.00 58.53 160 PHE A O 1
ATOM 1353 N N . PRO A 1 161 ? -12.134 -26.457 -9.253 1.00 57.97 161 PRO A N 1
ATOM 1354 C CA . PRO A 1 161 ? -12.086 -27.468 -8.197 1.00 57.97 161 PRO A CA 1
ATOM 1355 C C . PRO A 1 161 ? -10.720 -28.160 -8.108 1.00 57.97 161 PRO A C 1
ATOM 1357 O O . PRO A 1 161 ? -10.031 -28.267 -9.150 1.00 57.97 161 PRO A O 1
#

pLDDT: mean 70.94, std 16.83, range [33.09, 94.25]

Solvent-accessible surface area (backbone atoms only — not comparable to full-atom values): 9953 Å² total; per-residue (Å²): 133,84,84,78,73,80,78,77,62,50,64,40,91,85,78,65,48,75,45,75,76,61,73,86,53,46,80,80,74,49,92,49,69,71,60,52,52,51,52,51,53,51,50,52,53,49,53,51,54,49,55,66,66,36,65,72,67,38,92,88,40,76,55,86,82,53,82,69,74,63,61,62,63,58,38,51,54,50,52,47,43,50,48,59,60,51,71,84,44,65,88,84,74,49,44,40,69,68,57,45,32,57,75,69,70,40,73,88,61,79,70,80,64,68,66,79,44,98,40,76,75,36,59,59,32,32,47,80,43,86,62,93,75,45,30,39,39,73,31,74,57,30,51,50,55,51,50,50,50,50,50,52,54,51,52,62,60,69,72,58,133

Secondary structure (DSSP, 8-state):
-------PPEEPTTT--EE-S-TTSGGGT---HHHHHHHHHHHHHHHHHHHHHSGGG-TTS--TTS----HHHHHHHHHHHHHHHHHTS-TTT-EEHHHHHHHTT-TT-----GGGS--HHHHHHEEEE-SSS-EEEE-HHHHHHHHHHHHHHHHHHTS--

Nearest PDB structures (foldseek):
  2pg4-assembly1_A  TM=6.386E-01  e=1.602E-01  Aeropyrum pernix K1
  2obp-assembly2_B  TM=7.057E-01  e=4.051E-01  Cupriavidus pinatubonensis JMP134
  3eco-assembly1_A  TM=4.987E-01  e=1.506E-01  Staphylococcus aureus subsp. aureus Mu50
  6tey-assembly1_A  TM=6.097E-01  e=2.795E-01  Clostridium phage c-st
  6fai-assembly1_l  TM=7.275E-01  e=1.090E+00  Saccharomyces cerevisiae S288C

Radius of gyration: 28.64 Å; Cα contacts (8 Å, |Δi|>4): 122; chains: 1; bounding box: 54×44×74 Å

Foldseek 3Di:
DDPPPDDAFDQDPPPRDTDDPPLVCVVVVDVDPVVNVVVVVVVVVVVVVVVCPPQVNPPPHDDPPPPPPPVPVLQLLLLLLQLVVCVPDDQPPADFPVSSCVSVVNPPPCPPNPLQDPDPVNVQQWDWDDDVGIGIGGDPSSNVVSVVVVVVVVVVVVPPD